Protein AF-A0A7W1JRE0-F1 (afdb_monomer_lite)

Secondary structure (DSSP, 8-state):
---EEE-TT--EEEE--HHHHHHHHHHHHTT-EEEEEEEEEEEETTEEEEEEEEEEE--

Structure (mmCIF, N/CA/C/O backbone):
data_AF-A0A7W1JRE0-F1
#
_entry.id   AF-A0A7W1JRE0-F1
#
loop_
_atom_site.group_PDB
_atom_site.id
_atom_site.type_symbol
_atom_site.label_atom_id
_atom_site.label_alt_id
_atom_site.label_comp_id
_atom_site.label_asym_id
_atom_site.label_entity_id
_atom_site.label_seq_id
_atom_site.pdbx_PDB_ins_code
_atom_site.Cartn_x
_atom_site.Cartn_y
_atom_site.Cartn_z
_atom_site.occupancy
_atom_site.B_iso_or_e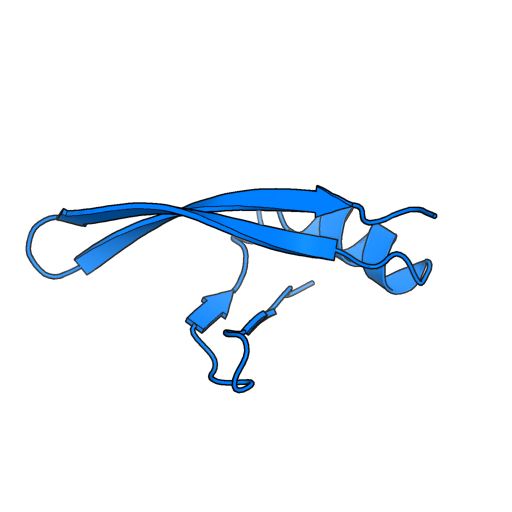quiv
_atom_site.auth_seq_id
_atom_site.auth_comp_id
_atom_site.auth_asym_id
_atom_site.auth_atom_id
_atom_site.pdbx_PDB_model_num
ATOM 1 N N . LEU A 1 1 ? -3.877 -11.888 -3.362 1.00 81.69 1 LEU A N 1
ATOM 2 C CA . LEU A 1 1 ? -2.982 -10.714 -3.367 1.00 81.69 1 LEU A CA 1
ATOM 3 C C . LEU A 1 1 ? -3.164 -9.970 -2.055 1.00 81.69 1 LEU A C 1
ATOM 5 O O . LEU A 1 1 ? -4.305 -9.772 -1.639 1.00 81.69 1 LEU A O 1
ATOM 9 N N . ALA A 1 2 ? -2.068 -9.625 -1.391 1.00 88.50 2 ALA A N 1
ATOM 10 C CA . ALA A 1 2 ? -2.055 -8.799 -0.191 1.00 88.50 2 ALA A CA 1
ATOM 11 C C . ALA A 1 2 ? -0.905 -7.803 -0.338 1.00 88.50 2 ALA A C 1
ATOM 13 O O . ALA A 1 2 ? 0.191 -8.197 -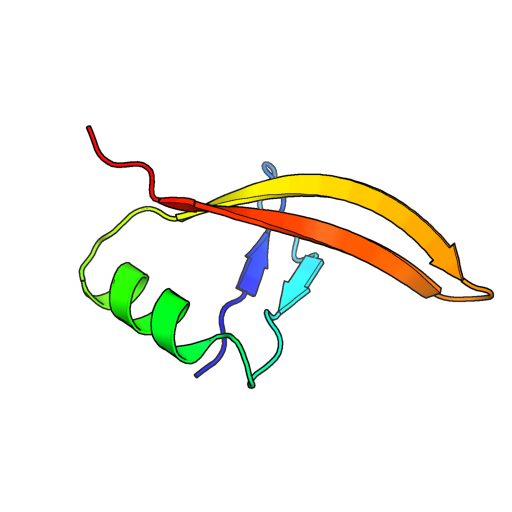0.724 1.00 88.50 2 ALA A O 1
ATOM 14 N N . VAL A 1 3 ? -1.168 -6.529 -0.061 1.00 92.19 3 VAL A N 1
ATOM 15 C CA . VAL A 1 3 ? -0.157 -5.467 -0.094 1.00 92.19 3 VAL A CA 1
ATOM 16 C C . VAL A 1 3 ? -0.047 -4.933 1.322 1.00 92.19 3 VAL A C 1
ATOM 18 O O . VAL A 1 3 ? -1.025 -4.408 1.857 1.00 92.19 3 VAL A O 1
ATOM 21 N N . MET A 1 4 ? 1.105 -5.160 1.945 1.00 94.00 4 MET A N 1
ATOM 22 C CA . MET A 1 4 ? 1.390 -4.761 3.320 1.00 94.00 4 MET A CA 1
ATOM 23 C C . MET A 1 4 ? 1.745 -3.274 3.375 1.00 94.00 4 MET A C 1
ATOM 25 O O . MET A 1 4 ? 2.439 -2.765 2.499 1.00 94.00 4 MET A O 1
ATOM 29 N N . ILE A 1 5 ? 1.271 -2.589 4.411 1.00 91.12 5 ILE A N 1
ATOM 30 C CA . ILE A 1 5 ? 1.606 -1.199 4.708 1.00 91.12 5 ILE A CA 1
ATOM 31 C C . ILE A 1 5 ? 2.587 -1.202 5.878 1.00 91.12 5 ILE A C 1
ATOM 33 O O . ILE A 1 5 ? 2.296 -1.760 6.940 1.00 91.12 5 ILE A O 1
ATOM 37 N N . LEU A 1 6 ? 3.737 -0.569 5.665 1.00 93.31 6 LEU A N 1
ATOM 38 C CA . LEU A 1 6 ? 4.789 -0.390 6.658 1.00 93.31 6 LEU A CA 1
ATOM 39 C C . LEU A 1 6 ? 4.985 1.100 6.940 1.00 93.31 6 LEU A C 1
ATOM 41 O O . LEU A 1 6 ? 4.771 1.928 6.051 1.00 93.31 6 LEU A O 1
ATOM 45 N N . ASP A 1 7 ? 5.401 1.435 8.159 1.00 91.00 7 ASP A N 1
ATOM 46 C CA . ASP A 1 7 ? 5.980 2.751 8.434 1.00 91.00 7 ASP A CA 1
ATOM 47 C C . ASP A 1 7 ? 7.457 2.824 7.997 1.00 91.00 7 ASP A C 1
ATOM 49 O O . ASP A 1 7 ? 8.046 1.840 7.545 1.00 91.00 7 ASP A O 1
ATOM 53 N N . GLU A 1 8 ? 8.074 4.000 8.134 1.00 90.19 8 GLU A N 1
ATOM 54 C CA . GLU A 1 8 ? 9.478 4.225 7.753 1.00 90.19 8 GLU A CA 1
ATOM 55 C C . GLU A 1 8 ? 10.478 3.390 8.571 1.00 90.19 8 GLU A C 1
ATOM 57 O O . GLU A 1 8 ? 11.600 3.164 8.125 1.00 90.19 8 GLU A O 1
ATOM 62 N N . SER A 1 9 ? 10.077 2.912 9.754 1.00 94.50 9 SER A N 1
ATOM 63 C CA . SER A 1 9 ? 10.879 2.022 10.602 1.00 94.50 9 SER A CA 1
ATOM 64 C C . SER A 1 9 ? 10.663 0.540 10.268 1.00 94.50 9 SER A C 1
ATOM 66 O O . SER A 1 9 ? 11.288 -0.324 10.882 1.00 94.50 9 SER A O 1
ATOM 68 N N . GLY A 1 10 ? 9.790 0.227 9.305 1.00 92.44 10 GLY A N 1
ATOM 69 C CA . GLY A 1 10 ? 9.427 -1.137 8.929 1.00 92.44 10 GLY A CA 1
ATOM 70 C C . GLY A 1 10 ? 8.372 -1.776 9.836 1.00 92.44 10 GLY A C 1
ATOM 71 O O . GLY A 1 10 ? 8.139 -2.980 9.727 1.00 92.44 10 GLY A O 1
ATOM 72 N N . ASN A 1 11 ? 7.715 -1.014 10.717 1.00 93.50 11 ASN A N 1
ATOM 73 C CA . ASN A 1 11 ? 6.644 -1.553 11.550 1.00 93.50 11 ASN A CA 1
ATOM 74 C C . ASN A 1 11 ? 5.391 -1.801 10.710 1.00 93.50 11 ASN A C 1
ATOM 76 O O . ASN A 1 11 ? 4.992 -0.979 9.884 1.00 93.50 11 ASN A O 1
ATOM 80 N N . HIS A 1 12 ? 4.735 -2.931 10.961 1.00 92.38 12 HIS A N 1
ATOM 81 C CA . HIS A 1 12 ? 3.524 -3.322 10.254 1.00 92.38 12 HIS A CA 1
ATOM 82 C C . HIS A 1 12 ? 2.309 -2.510 10.717 1.00 92.38 12 HIS A C 1
ATOM 84 O O . HIS A 1 12 ? 1.908 -2.585 11.877 1.00 92.38 12 HIS A O 1
ATOM 90 N N . LEU A 1 13 ? 1.695 -1.776 9.785 1.00 88.44 13 LEU A N 1
ATOM 91 C CA . LEU A 1 13 ? 0.489 -0.978 10.030 1.00 88.44 13 LEU A CA 1
ATOM 92 C C . LEU A 1 13 ? -0.799 -1.684 9.582 1.00 88.44 13 LEU A C 1
ATOM 94 O O . LEU A 1 13 ? -1.886 -1.324 10.028 1.00 88.44 13 LEU A O 1
ATOM 98 N N . GLY A 1 14 ? -0.693 -2.676 8.696 1.00 89.81 14 GLY A N 1
ATOM 99 C CA . GLY A 1 14 ? -1.825 -3.433 8.173 1.00 89.81 14 GLY A CA 1
ATOM 100 C C . GLY A 1 14 ? -1.691 -3.735 6.683 1.00 89.81 14 GLY A C 1
ATOM 101 O O . GLY A 1 14 ? -0.595 -3.765 6.126 1.00 89.81 14 GLY A O 1
ATOM 102 N N . TYR A 1 15 ? -2.831 -3.931 6.021 1.00 91.31 15 TYR A N 1
ATOM 103 C CA . TYR A 1 15 ? -2.896 -4.280 4.603 1.00 91.31 15 TYR A CA 1
ATOM 104 C C . TYR A 1 15 ? -3.805 -3.332 3.826 1.00 91.31 15 TYR A C 1
ATOM 106 O O . TYR A 1 15 ? -4.833 -2.878 4.332 1.00 91.31 15 TYR A O 1
ATOM 114 N N . VAL A 1 16 ? -3.478 -3.103 2.555 1.00 91.19 16 VAL A N 1
ATOM 115 C CA . VAL A 1 16 ? -4.396 -2.453 1.615 1.00 91.19 16 VAL A CA 1
ATOM 116 C C . VAL A 1 16 ? -5.639 -3.340 1.440 1.00 91.19 16 VAL A C 1
ATOM 118 O O . VAL A 1 16 ? -5.490 -4.544 1.183 1.00 91.19 16 VAL A O 1
ATOM 121 N N . PRO A 1 17 ? -6.863 -2.779 1.518 1.00 90.94 17 PRO A N 1
ATOM 122 C CA . PRO A 1 17 ? -8.092 -3.529 1.286 1.00 90.94 17 PRO A CA 1
ATOM 123 C C . PRO A 1 17 ? -8.056 -4.302 -0.034 1.00 90.94 17 PRO A C 1
ATOM 125 O O . PRO A 1 17 ? -7.655 -3.761 -1.066 1.00 90.94 17 PRO A O 1
ATOM 128 N N . ARG A 1 18 ? -8.538 -5.552 -0.026 1.00 92.19 18 ARG A N 1
ATOM 129 C CA . ARG A 1 18 ? -8.502 -6.450 -1.196 1.00 92.19 18 ARG A CA 1
ATOM 130 C C . ARG A 1 18 ? -9.091 -5.822 -2.462 1.00 92.19 18 ARG A C 1
ATOM 132 O O . ARG A 1 18 ? -8.532 -5.989 -3.534 1.00 92.19 18 ARG A O 1
ATOM 139 N N . ALA A 1 19 ? -10.165 -5.045 -2.324 1.00 92.44 19 ALA A N 1
ATOM 140 C CA . ALA A 1 19 ? -10.822 -4.360 -3.439 1.00 92.44 19 ALA A CA 1
ATOM 141 C C . ALA A 1 19 ? -9.954 -3.292 -4.140 1.00 92.44 19 ALA A C 1
ATOM 143 O O . ALA A 1 19 ? -10.326 -2.815 -5.204 1.00 92.44 19 ALA A O 1
ATOM 144 N N . LYS A 1 20 ? -8.830 -2.880 -3.539 1.00 88.00 20 LYS A N 1
ATOM 145 C CA . LYS A 1 20 ? -7.947 -1.821 -4.052 1.00 88.00 20 LYS A CA 1
ATOM 146 C C . LYS A 1 20 ? -6.498 -2.277 -4.245 1.00 88.00 20 LYS A C 1
ATOM 148 O O . LYS A 1 20 ? -5.668 -1.469 -4.650 1.00 88.00 20 LYS A O 1
ATOM 153 N N . ASN A 1 21 ? -6.166 -3.529 -3.922 1.00 94.00 21 ASN A N 1
ATOM 154 C CA . ASN A 1 21 ? -4.769 -3.961 -3.837 1.00 94.00 21 ASN A CA 1
ATOM 155 C C . ASN A 1 21 ? -4.201 -4.556 -5.135 1.00 94.00 21 ASN A C 1
ATOM 157 O O . ASN A 1 21 ? -2.985 -4.613 -5.269 1.00 94.00 21 ASN A O 1
ATOM 161 N N . GLU A 1 22 ? -5.046 -4.950 -6.090 1.00 94.94 22 GLU A N 1
ATOM 162 C CA . GLU A 1 22 ? -4.622 -5.628 -7.324 1.00 94.94 22 GLU A CA 1
ATOM 163 C C . GLU A 1 22 ? -3.732 -4.742 -8.206 1.00 94.94 22 GLU A C 1
ATOM 165 O O . GLU A 1 22 ? -2.615 -5.126 -8.540 1.00 94.94 22 GLU A O 1
ATOM 170 N N . ALA A 1 23 ? -4.168 -3.512 -8.497 1.00 92.50 23 ALA A N 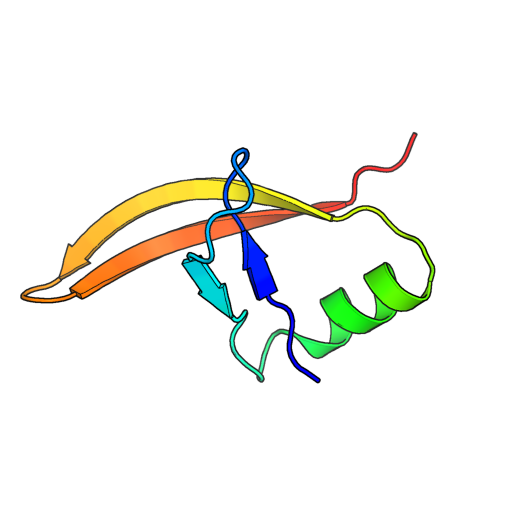1
ATOM 171 C CA . ALA A 1 23 ? -3.382 -2.571 -9.296 1.00 92.50 23 ALA A CA 1
ATOM 172 C C . ALA A 1 23 ? -2.032 -2.227 -8.641 1.00 92.50 23 ALA A C 1
ATOM 174 O O . ALA A 1 23 ? -1.015 -2.133 -9.324 1.00 92.50 23 ALA A O 1
ATOM 175 N N . LEU A 1 24 ? -2.011 -2.072 -7.312 1.00 93.06 24 LEU A N 1
ATOM 176 C CA . LEU A 1 24 ? -0.777 -1.802 -6.571 1.00 93.06 24 LEU A CA 1
ATOM 177 C C . LEU A 1 24 ? 0.170 -3.006 -6.625 1.00 93.06 24 LEU A C 1
ATOM 179 O O . LEU A 1 24 ? 1.358 -2.824 -6.867 1.00 93.06 24 LEU A O 1
ATOM 183 N N . ALA A 1 25 ? -0.357 -4.223 -6.453 1.00 94.12 25 ALA A N 1
ATOM 184 C CA . ALA A 1 25 ? 0.427 -5.450 -6.529 1.00 94.12 25 ALA A CA 1
ATOM 185 C C . ALA A 1 25 ? 1.087 -5.608 -7.905 1.00 94.12 25 ALA A C 1
ATOM 187 O O . ALA A 1 25 ? 2.288 -5.828 -7.971 1.00 94.12 25 ALA A O 1
ATOM 188 N N . HIS A 1 26 ? 0.350 -5.384 -8.996 1.00 94.75 26 HIS A N 1
ATOM 189 C CA . HIS A 1 26 ? 0.915 -5.458 -10.346 1.00 94.75 26 HIS A CA 1
ATOM 190 C C . HIS A 1 26 ? 2.014 -4.427 -10.610 1.00 94.75 26 HIS A C 1
ATOM 192 O O . HIS A 1 26 ? 3.012 -4.747 -11.252 1.00 94.75 26 HIS A O 1
ATOM 198 N N . LEU A 1 27 ? 1.859 -3.197 -10.112 1.00 93.69 27 LEU A N 1
ATOM 199 C CA . LEU A 1 27 ? 2.917 -2.192 -10.210 1.00 93.69 27 LEU A CA 1
ATOM 200 C C . LEU A 1 27 ? 4.173 -2.646 -9.450 1.00 93.69 27 LEU A C 1
ATOM 202 O O . LEU A 1 27 ? 5.276 -2.557 -9.986 1.00 93.69 27 LEU A O 1
ATOM 206 N N . MET A 1 28 ? 4.009 -3.178 -8.239 1.00 91.75 28 MET A N 1
ATOM 207 C CA . MET A 1 28 ? 5.124 -3.692 -7.439 1.00 91.75 28 MET A CA 1
ATOM 208 C C . MET A 1 28 ? 5.801 -4.907 -8.089 1.00 91.75 28 MET A C 1
ATOM 210 O O . MET A 1 28 ? 7.028 -4.947 -8.138 1.00 91.75 28 MET A O 1
ATOM 214 N N . ASP A 1 29 ? 5.031 -5.846 -8.649 1.00 94.38 29 ASP A N 1
ATOM 215 C CA . ASP A 1 29 ? 5.550 -6.999 -9.402 1.00 94.38 29 ASP A CA 1
ATOM 216 C C . ASP A 1 29 ? 6.342 -6.552 -10.645 1.00 94.38 29 ASP A C 1
ATOM 218 O O . ASP A 1 29 ? 7.322 -7.188 -11.028 1.00 94.38 29 ASP A O 1
ATOM 222 N N . ALA A 1 30 ? 5.966 -5.417 -11.249 1.0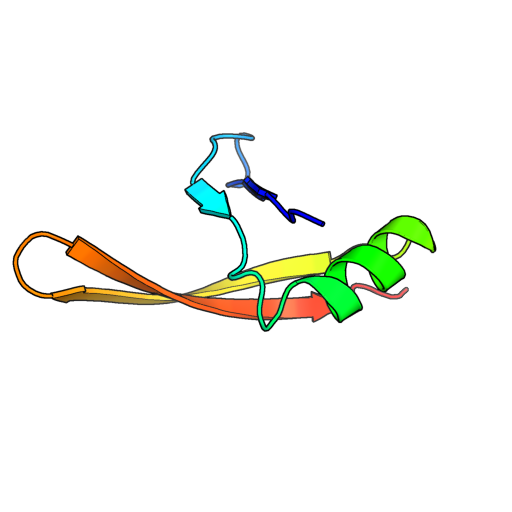0 95.00 30 ALA A N 1
ATOM 223 C CA . ALA A 1 30 ? 6.695 -4.778 -12.346 1.00 95.00 30 ALA A CA 1
ATOM 224 C C . ALA A 1 30 ? 7.931 -3.966 -11.891 1.00 95.00 30 ALA A C 1
ATOM 226 O O . ALA A 1 30 ? 8.553 -3.283 -12.705 1.00 95.00 30 ALA A O 1
ATOM 227 N N . GLY A 1 31 ? 8.289 -4.008 -10.603 1.00 93.25 31 GLY A N 1
ATOM 228 C CA . GLY A 1 31 ? 9.446 -3.308 -10.042 1.00 93.25 31 GLY A CA 1
ATOM 229 C C . GLY A 1 31 ? 9.225 -1.814 -9.793 1.00 93.25 31 GLY A C 1
ATOM 230 O O . GLY A 1 31 ? 10.189 -1.078 -9.579 1.00 93.25 31 GLY A O 1
ATOM 231 N N . LYS A 1 32 ? 7.976 -1.336 -9.826 1.00 93.62 32 LYS A N 1
ATOM 232 C CA . LYS A 1 32 ? 7.658 0.065 -9.547 1.00 93.62 32 LYS A CA 1
ATOM 233 C C . LYS A 1 32 ? 7.631 0.341 -8.044 1.00 93.62 32 LYS A C 1
ATOM 235 O O . LYS A 1 32 ? 7.042 -0.406 -7.265 1.00 93.62 32 LYS A O 1
ATOM 240 N N . LEU A 1 33 ? 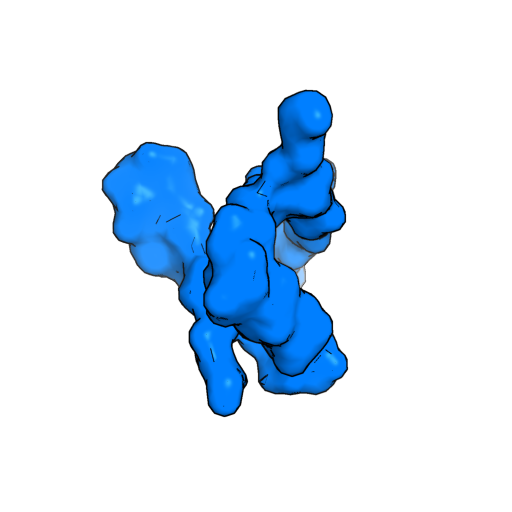8.232 1.462 -7.644 1.00 91.62 33 LEU A N 1
ATOM 241 C CA . LEU A 1 33 ? 8.272 1.890 -6.250 1.00 91.62 33 LEU A CA 1
ATOM 242 C C . LEU A 1 33 ? 7.031 2.716 -5.902 1.00 91.62 33 LEU A C 1
ATOM 244 O O . LEU A 1 33 ? 6.838 3.822 -6.408 1.00 91.62 33 LEU A O 1
ATOM 248 N N . LEU A 1 34 ? 6.210 2.191 -4.997 1.00 92.75 34 LEU A N 1
ATOM 249 C CA . LEU A 1 34 ? 5.052 2.891 -4.452 1.00 92.75 34 LEU A CA 1
ATOM 250 C C . LEU A 1 34 ? 5.382 3.464 -3.075 1.00 92.75 34 LEU A C 1
ATOM 252 O O . LEU A 1 34 ? 5.991 2.792 -2.247 1.00 92.75 34 LEU A O 1
ATOM 256 N N . VAL A 1 35 ? 4.947 4.695 -2.818 1.00 92.25 35 VAL A N 1
ATOM 257 C CA . VAL A 1 35 ? 5.079 5.359 -1.517 1.00 92.25 35 VAL A CA 1
ATOM 258 C C . VAL A 1 35 ? 3.721 5.861 -1.046 1.00 92.25 35 VAL A C 1
ATOM 260 O O . VAL A 1 35 ? 2.923 6.370 -1.832 1.00 92.25 35 VAL A O 1
ATOM 263 N N . GLY A 1 36 ? 3.439 5.698 0.244 1.00 91.62 36 GLY A N 1
ATOM 264 C CA . GLY A 1 36 ? 2.224 6.201 0.873 1.00 91.62 36 GLY A CA 1
ATOM 265 C C . GLY A 1 36 ? 2.503 7.475 1.659 1.00 91.62 36 GLY A C 1
ATOM 266 O O . GLY A 1 36 ? 3.496 7.555 2.375 1.00 91.62 36 GLY A O 1
ATOM 267 N N . ARG A 1 37 ? 1.609 8.458 1.566 1.00 91.88 37 ARG A N 1
ATOM 268 C CA . ARG A 1 37 ? 1.575 9.620 2.457 1.00 91.88 37 ARG A CA 1
ATOM 269 C C . ARG A 1 37 ? 0.294 9.578 3.276 1.00 91.88 37 ARG A C 1
ATOM 271 O O . ARG A 1 37 ? -0.793 9.480 2.710 1.00 91.88 37 ARG A O 1
ATOM 278 N N . LEU A 1 38 ? 0.424 9.677 4.595 1.00 91.19 38 LEU A N 1
ATOM 279 C CA . LEU A 1 38 ? -0.719 9.883 5.478 1.00 91.19 38 LEU A CA 1
ATOM 280 C C . LEU A 1 38 ? -1.257 11.306 5.272 1.00 91.19 38 LEU A C 1
ATOM 282 O O . LEU A 1 38 ? -0.536 12.277 5.498 1.00 91.19 38 LEU A O 1
ATOM 286 N N . GLU A 1 39 ? -2.502 11.425 4.823 1.00 95.12 39 GLU A N 1
ATOM 287 C CA . GLU A 1 39 ? -3.174 12.710 4.598 1.00 95.12 39 GLU A CA 1
ATOM 288 C C . GLU A 1 39 ? -3.934 13.148 5.855 1.00 95.12 39 GLU A C 1
ATOM 290 O O . GLU A 1 39 ? -3.850 14.303 6.263 1.00 95.12 39 GLU A O 1
ATOM 295 N N . SER A 1 40 ? -4.631 12.216 6.508 1.00 94.94 40 SER A N 1
ATOM 296 C CA . SER A 1 40 ? -5.332 12.456 7.769 1.00 94.94 40 SER A CA 1
ATOM 297 C C . SER A 1 40 ? -5.386 11.185 8.616 1.00 94.94 40 SER A C 1
ATOM 299 O O . SER A 1 40 ? -5.278 10.062 8.113 1.00 94.94 40 SER A O 1
ATOM 301 N N . LYS A 1 41 ? -5.550 11.368 9.929 1.00 93.38 41 LYS A N 1
ATOM 302 C CA . LYS A 1 41 ? -5.897 10.290 10.855 1.00 93.38 41 LYS A CA 1
ATOM 303 C C . LYS A 1 41 ? -6.892 10.797 11.891 1.00 93.38 41 LYS A C 1
ATOM 305 O O . LYS A 1 41 ? -6.671 11.848 12.487 1.00 93.38 41 LYS A O 1
ATOM 310 N N . GLU A 1 42 ? -7.963 10.049 12.110 1.00 96.38 42 GLU A N 1
ATOM 311 C CA . GLU A 1 42 ? -9.048 10.425 13.016 1.00 96.38 42 GLU A CA 1
ATOM 312 C C . GLU A 1 42 ? -9.544 9.201 13.780 1.00 96.38 42 GLU A C 1
ATOM 314 O O . GLU A 1 42 ? -9.756 8.135 13.200 1.00 96.38 42 GLU A O 1
ATOM 319 N N . TRP A 1 43 ? -9.732 9.344 15.091 1.00 94.12 43 TRP A N 1
ATOM 320 C CA . TRP A 1 43 ? -10.365 8.308 15.899 1.00 94.12 43 TRP A CA 1
ATOM 321 C C . TRP A 1 43 ? -11.872 8.294 15.637 1.00 94.12 43 TRP A C 1
ATOM 323 O O . TRP A 1 43 ? -12.533 9.327 15.714 1.00 94.12 43 TRP A O 1
ATOM 333 N N . GLN A 1 44 ? -12.416 7.117 15.351 1.00 95.06 44 GLN A N 1
ATOM 334 C CA . GLN A 1 44 ? -13.843 6.861 15.208 1.00 95.06 44 GLN A CA 1
ATOM 335 C C . GLN A 1 44 ? -14.257 5.837 16.266 1.00 95.06 44 GLN A C 1
ATOM 337 O O . GLN A 1 44 ? -14.201 4.632 16.045 1.00 95.06 44 GLN A O 1
ATOM 342 N N . GLY A 1 45 ? -14.632 6.316 17.454 1.00 95.00 45 GLY A N 1
ATOM 343 C CA . GLY A 1 45 ? -14.824 5.441 18.612 1.00 95.00 45 GLY A CA 1
ATOM 344 C C . GLY A 1 45 ? -13.514 4.736 18.962 1.00 95.00 45 GLY A C 1
ATOM 345 O O . GLY A 1 45 ? -12.512 5.399 19.221 1.00 95.00 45 GLY A O 1
ATOM 346 N N . ASP A 1 46 ? -13.512 3.407 18.891 1.00 94.94 46 ASP A N 1
ATOM 347 C CA . ASP A 1 46 ? -12.380 2.578 19.319 1.00 94.94 46 ASP A CA 1
ATOM 348 C C . ASP A 1 46 ? -11.394 2.231 18.188 1.00 94.94 46 ASP A C 1
ATOM 350 O O . ASP A 1 46 ? -10.483 1.426 18.383 1.00 94.94 46 ASP A O 1
ATOM 354 N N . TRP A 1 47 ? -11.553 2.810 16.991 1.00 89.06 47 TRP A N 1
ATOM 355 C CA . TRP A 1 47 ? -10.659 2.555 15.857 1.00 89.06 47 TRP A CA 1
ATOM 356 C C . TRP A 1 47 ? -10.123 3.838 15.225 1.00 89.06 47 TRP A C 1
ATOM 358 O O . TRP A 1 47 ? -10.774 4.880 15.221 1.00 89.06 47 TRP A O 1
ATOM 368 N N . LEU A 1 48 ? -8.910 3.761 14.676 1.00 87.88 48 LEU A N 1
ATOM 369 C CA . LEU A 1 48 ? -8.268 4.871 13.982 1.00 87.88 48 LEU A CA 1
ATOM 370 C C . LEU A 1 48 ? -8.509 4.741 12.477 1.00 87.88 48 LEU A C 1
ATOM 372 O O . LEU A 1 48 ? -8.028 3.803 11.840 1.00 87.88 48 LEU A O 1
ATOM 376 N N . LYS A 1 49 ? -9.217 5.706 11.894 1.00 90.25 49 LYS A N 1
ATOM 377 C CA . LYS A 1 49 ? -9.304 5.855 10.445 1.00 90.25 49 LYS A CA 1
ATOM 378 C C . LYS A 1 49 ? -8.080 6.614 9.952 1.00 90.25 49 LYS A C 1
ATOM 380 O O . LYS A 1 49 ? -7.819 7.716 10.423 1.00 90.25 49 LYS A O 1
ATOM 385 N N . ALA A 1 50 ? -7.358 6.048 8.992 1.00 89.00 50 ALA A N 1
ATOM 386 C CA . ALA A 1 50 ? -6.250 6.708 8.311 1.00 89.00 50 ALA A CA 1
ATOM 387 C C . ALA A 1 50 ? -6.564 6.842 6.820 1.00 89.00 50 ALA A C 1
ATOM 389 O O . ALA A 1 50 ? -6.824 5.839 6.150 1.00 89.00 50 ALA A O 1
ATOM 390 N N . ASP A 1 51 ? -6.506 8.066 6.300 1.00 91.56 51 ASP A N 1
ATOM 391 C CA . ASP A 1 51 ? -6.584 8.310 4.865 1.00 91.56 51 ASP A CA 1
ATOM 392 C C . ASP A 1 51 ? -5.157 8.430 4.321 1.00 91.56 51 ASP A C 1
ATOM 394 O O . ASP A 1 51 ? -4.393 9.325 4.686 1.00 91.56 51 ASP A O 1
ATOM 398 N N . ILE A 1 52 ? -4.781 7.479 3.465 1.00 90.38 52 ILE A N 1
ATOM 399 C CA . ILE A 1 52 ? -3.439 7.377 2.889 1.00 90.38 52 ILE A CA 1
ATOM 400 C C . ILE A 1 52 ? -3.546 7.574 1.381 1.00 90.38 52 ILE A C 1
ATOM 402 O O . ILE A 1 52 ? -4.284 6.857 0.700 1.00 90.38 52 ILE A O 1
ATOM 406 N N . ARG A 1 53 ? -2.777 8.523 0.848 1.00 92.56 53 ARG A N 1
ATOM 407 C CA . ARG A 1 53 ? -2.615 8.706 -0.593 1.00 92.56 53 ARG A CA 1
ATOM 408 C C . ARG A 1 53 ? -1.381 7.945 -1.063 1.00 92.56 53 ARG A C 1
ATOM 410 O O . ARG A 1 53 ? -0.305 8.087 -0.489 1.00 92.56 53 ARG A O 1
ATOM 417 N N . ILE A 1 54 ? -1.550 7.131 -2.100 1.00 91.19 54 ILE A N 1
ATOM 418 C CA . ILE A 1 54 ? -0.471 6.339 -2.694 1.00 91.19 54 ILE A CA 1
ATOM 419 C C . ILE A 1 54 ? 0.055 7.057 -3.932 1.00 91.19 54 ILE A C 1
ATOM 421 O O . ILE A 1 54 ? -0.726 7.515 -4.766 1.00 91.19 54 ILE A O 1
ATOM 425 N N . PHE A 1 55 ? 1.374 7.126 -4.048 1.00 91.69 55 PHE A N 1
ATOM 426 C CA . PHE A 1 55 ? 2.085 7.712 -5.171 1.00 91.69 55 PHE A CA 1
ATOM 427 C C . PHE A 1 55 ? 3.020 6.680 -5.787 1.00 91.69 55 PHE A C 1
ATOM 429 O O . PHE A 1 55 ? 3.645 5.887 -5.084 1.00 91.69 55 PHE A O 1
ATOM 436 N N . LEU A 1 56 ? 3.142 6.734 -7.107 1.00 92.06 56 LEU A N 1
ATOM 437 C CA . LEU A 1 56 ? 4.205 6.066 -7.835 1.00 92.06 56 LEU A CA 1
ATOM 438 C C . LEU A 1 56 ? 5.419 6.996 -7.871 1.00 92.06 56 LEU A C 1
ATOM 440 O O . LEU A 1 56 ? 5.309 8.127 -8.342 1.00 92.06 56 LEU A O 1
ATOM 444 N N . ARG A 1 57 ? 6.567 6.526 -7.386 1.00 87.44 57 ARG A N 1
ATOM 445 C CA . ARG A 1 57 ? 7.837 7.235 -7.536 1.00 87.44 57 ARG A CA 1
ATOM 446 C C . ARG A 1 57 ? 8.519 6.743 -8.810 1.00 87.44 57 ARG A C 1
ATOM 448 O O . ARG A 1 57 ? 9.125 5.676 -8.805 1.00 87.44 57 ARG A O 1
ATOM 455 N N . ASP A 1 58 ? 8.387 7.517 -9.881 1.00 81.12 58 ASP A N 1
ATOM 456 C CA . ASP A 1 58 ? 9.184 7.368 -11.105 1.00 81.12 58 ASP A CA 1
ATOM 457 C C . ASP A 1 58 ? 10.252 8.474 -11.135 1.00 81.12 58 ASP A C 1
ATOM 459 O O . ASP A 1 58 ? 10.025 9.562 -10.592 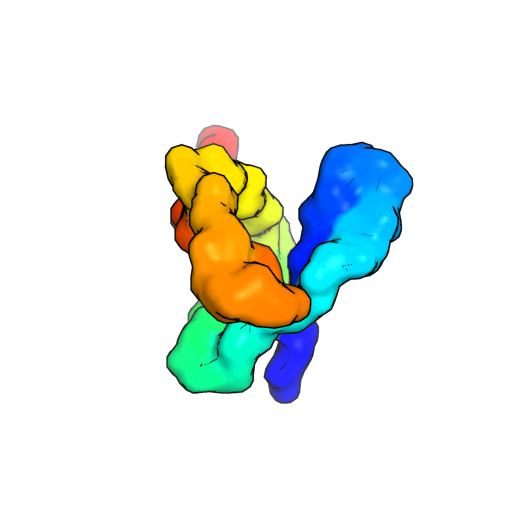1.00 81.12 58 ASP A O 1
ATOM 463 N N . PHE A 1 59 ? 11.419 8.164 -11.699 1.00 61.91 59 PHE A N 1
ATOM 464 C CA . PHE A 1 59 ? 12.543 9.093 -11.868 1.00 61.91 59 PHE A CA 1
ATOM 465 C C . PHE A 1 59 ? 12.585 9.653 -13.289 1.00 61.91 59 PHE A C 1
ATOM 467 O O . PHE A 1 59 ? 12.216 8.905 -14.222 1.00 61.91 59 PHE A O 1
#

Radius of gyration: 12.49 Å; chains: 1; bounding box: 27×23×32 Å

pLDDT: mean 91.37, std 4.8, range [61.91, 96.38]

Foldseek 3Di:
DWAWDADPVRDTPGTDPPVPCPVVVVCVVVVWDKDKDFPDWDDDDPDIDTDIDIDTDDD

Sequence (59 aa):
LAVMILDESGNHLGYVPRAKNEALAHLMDAGKLLVGRLESKEWQGDWLKADIRIFLRDF